Protein AF-A0A8J3P4B4-F1 (afdb_monomer_lite)

Sequence (101 aa):
MHRPRVAIPIKEVRRRAAPTRILGSMGRVGAAGDNAAMESFFGLLRNNVLDRQPWVTPDQLRTAIVTWIERTYRRRRRRPLRRLTPIEFETIMTQQASQTA

pLDDT: mean 74.75, std 17.83, range [37.09, 97.31]

Structure (mmCIF, N/CA/C/O backbone):
data_AF-A0A8J3P4B4-F1
#
_entry.id   AF-A0A8J3P4B4-F1
#
loop_
_atom_site.group_PDB
_atom_site.id
_atom_site.type_symbol
_atom_site.label_atom_id
_atom_site.label_alt_id
_atom_site.label_comp_id
_atom_site.label_asym_id
_atom_site.label_entity_id
_atom_site.label_seq_id
_atom_site.pdbx_PDB_ins_code
_atom_site.Cartn_x
_atom_site.Cartn_y
_atom_site.Cartn_z
_atom_site.occupancy
_atom_site.B_iso_or_equiv
_atom_site.auth_seq_id
_atom_site.auth_comp_id
_atom_site.auth_asym_id
_atom_site.auth_atom_id
_atom_site.pdbx_PDB_model_num
ATOM 1 N N . MET A 1 1 ? 13.832 17.486 -16.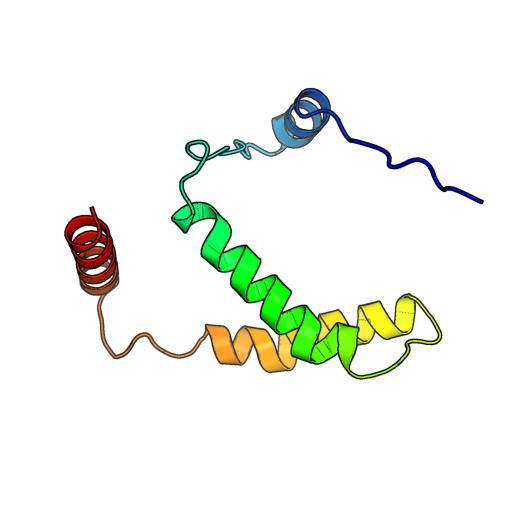701 1.00 45.31 1 MET A N 1
ATOM 2 C CA . MET A 1 1 ? 12.420 17.349 -17.129 1.00 45.31 1 MET A CA 1
ATOM 3 C C . MET A 1 1 ? 11.524 17.246 -15.897 1.00 45.31 1 MET A C 1
ATOM 5 O O . MET A 1 1 ? 11.521 16.213 -15.242 1.00 45.31 1 MET A O 1
ATOM 9 N N . HIS A 1 2 ? 10.821 18.320 -15.533 1.00 46.00 2 HIS A N 1
ATOM 10 C CA . HIS A 1 2 ? 9.896 18.351 -14.394 1.00 46.00 2 HIS A CA 1
ATOM 11 C C . HIS A 1 2 ? 8.501 17.937 -14.890 1.00 46.00 2 HIS A C 1
ATOM 13 O O . HIS A 1 2 ? 7.899 18.658 -15.683 1.00 46.00 2 HIS A O 1
ATOM 19 N N . ARG A 1 3 ? 7.999 16.755 -14.502 1.00 45.81 3 ARG A N 1
ATOM 20 C CA . ARG A 1 3 ? 6.609 16.372 -14.811 1.00 45.81 3 ARG A CA 1
ATOM 21 C C . ARG A 1 3 ? 5.664 17.218 -13.946 1.00 45.81 3 ARG A C 1
ATOM 23 O O . ARG A 1 3 ? 5.864 17.243 -12.732 1.00 45.81 3 ARG A O 1
ATOM 30 N N . PRO A 1 4 ? 4.639 17.876 -14.513 1.00 48.88 4 PRO A N 1
ATOM 31 C CA . PRO A 1 4 ? 3.699 18.651 -13.717 1.00 48.88 4 PRO A CA 1
ATOM 32 C C . PRO A 1 4 ? 2.938 17.720 -12.769 1.00 48.88 4 PRO A C 1
ATOM 34 O O . PRO A 1 4 ? 2.363 16.711 -13.185 1.00 48.88 4 PRO A O 1
ATOM 37 N N . ARG A 1 5 ? 2.935 18.053 -11.474 1.00 58.03 5 ARG A N 1
ATOM 38 C CA . ARG A 1 5 ? 2.022 17.439 -10.506 1.00 58.03 5 ARG A CA 1
ATOM 39 C C . ARG A 1 5 ? 0.600 17.813 -10.918 1.00 58.03 5 ARG A C 1
ATOM 41 O O . ARG A 1 5 ? 0.187 18.955 -10.748 1.00 5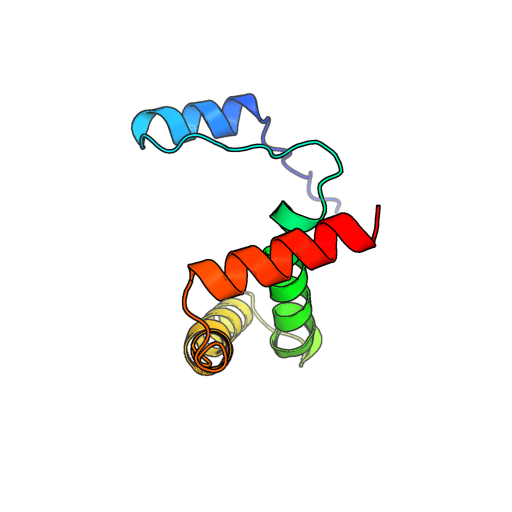8.03 5 ARG A O 1
ATOM 48 N N . VAL A 1 6 ? -0.152 16.855 -11.452 1.00 63.06 6 VAL A N 1
ATOM 49 C CA . VAL A 1 6 ? -1.590 17.026 -11.676 1.00 63.06 6 VAL A CA 1
ATOM 50 C C . VAL A 1 6 ? -2.269 16.992 -10.308 1.00 63.06 6 VAL A C 1
ATOM 52 O O . VAL A 1 6 ? -2.584 15.928 -9.779 1.00 63.06 6 VAL A O 1
ATOM 55 N N . ALA A 1 7 ? -2.440 18.160 -9.692 1.00 67.62 7 ALA A N 1
ATOM 56 C CA . ALA A 1 7 ? -3.276 18.295 -8.511 1.00 67.62 7 ALA A CA 1
ATOM 57 C C . ALA A 1 7 ? -4.739 18.149 -8.949 1.00 67.62 7 ALA A C 1
ATOM 59 O O . ALA A 1 7 ? -5.264 18.994 -9.671 1.00 67.62 7 ALA A O 1
ATOM 60 N N . ILE A 1 8 ? -5.393 17.060 -8.544 1.00 71.69 8 ILE A N 1
ATOM 61 C CA . ILE A 1 8 ? -6.822 16.863 -8.799 1.00 71.69 8 ILE A CA 1
ATOM 62 C C . ILE A 1 8 ? -7.595 17.715 -7.781 1.00 71.69 8 ILE A C 1
ATOM 64 O O . ILE A 1 8 ? -7.468 17.473 -6.579 1.00 71.69 8 ILE A O 1
ATOM 68 N N . PRO A 1 9 ? -8.401 18.703 -8.209 1.00 81.75 9 PRO A N 1
ATOM 69 C CA . PRO A 1 9 ? -9.150 19.544 -7.281 1.00 81.75 9 PRO A CA 1
ATOM 70 C C . PRO A 1 9 ? -10.159 18.728 -6.461 1.00 81.75 9 PRO A C 1
ATOM 72 O O . PRO A 1 9 ? -10.816 17.840 -6.997 1.00 81.75 9 PRO A O 1
ATOM 75 N N . ILE A 1 10 ? -10.396 19.076 -5.192 1.00 74.38 10 ILE A N 1
ATOM 76 C CA . ILE A 1 10 ? -11.369 18.357 -4.339 1.00 74.38 10 ILE A CA 1
ATOM 77 C C . ILE A 1 10 ? -12.782 18.298 -4.959 1.00 74.38 10 ILE A C 1
ATOM 79 O O . ILE A 1 10 ? -13.485 17.293 -4.848 1.00 74.38 10 ILE A O 1
ATOM 83 N N . LYS A 1 11 ? -13.177 19.350 -5.691 1.00 76.56 11 LYS A N 1
ATOM 84 C CA . LYS A 1 11 ? -14.438 19.413 -6.451 1.00 76.56 11 LYS A CA 1
ATOM 85 C C . LYS A 1 11 ? -14.537 18.330 -7.532 1.00 76.56 11 LYS A C 1
ATOM 87 O O . LYS A 1 11 ? -15.610 17.785 -7.765 1.00 76.56 11 LYS A O 1
ATOM 92 N N . GLU A 1 12 ? -13.414 17.996 -8.160 1.00 80.94 12 GLU A N 1
ATOM 93 C CA . GLU A 1 12 ? -13.308 16.967 -9.195 1.00 80.94 12 GLU A CA 1
ATOM 94 C C . GLU A 1 12 ? -13.464 15.571 -8.583 1.00 80.94 12 GLU A C 1
ATOM 96 O O . GLU A 1 12 ? -14.213 14.748 -9.106 1.00 80.94 12 GLU A O 1
ATOM 101 N N . VAL A 1 13 ? -12.823 15.329 -7.434 1.00 78.62 13 VAL A N 1
ATOM 102 C CA . VAL A 1 13 ? -12.946 14.068 -6.684 1.00 78.62 13 VAL A CA 1
ATOM 103 C C . VAL A 1 13 ? -14.394 13.832 -6.252 1.00 78.62 13 VAL A C 1
ATOM 105 O O . VAL A 1 13 ? -14.941 12.757 -6.490 1.00 78.62 13 VAL A O 1
ATOM 108 N N . ARG A 1 14 ? -15.053 14.855 -5.689 1.00 77.62 14 ARG A N 1
ATOM 109 C CA . ARG A 1 14 ? -16.466 14.779 -5.282 1.00 77.62 14 ARG A CA 1
ATOM 110 C C . ARG A 1 14 ? -17.395 14.504 -6.461 1.00 77.62 14 ARG A C 1
ATOM 112 O O . ARG A 1 14 ? -18.271 13.653 -6.351 1.00 77.62 14 ARG A O 1
ATOM 119 N N . ARG A 1 15 ? -17.176 15.168 -7.603 1.00 80.50 15 ARG A N 1
ATOM 120 C CA . ARG A 1 15 ? -17.979 14.942 -8.814 1.00 80.50 15 ARG A CA 1
ATOM 121 C C . ARG A 1 15 ? -17.883 13.494 -9.295 1.00 80.50 15 ARG A C 1
ATOM 123 O O . ARG A 1 15 ? -18.894 12.910 -9.661 1.00 80.50 15 ARG A O 1
ATOM 130 N N . ARG A 1 16 ? -16.684 12.906 -9.262 1.00 82.25 16 ARG A N 1
ATOM 131 C CA . ARG A 1 16 ? -16.466 11.506 -9.661 1.00 82.25 16 ARG A CA 1
ATOM 132 C C . ARG A 1 16 ? -17.048 10.498 -8.669 1.00 82.25 16 ARG A C 1
ATOM 134 O O . ARG A 1 16 ? -17.437 9.416 -9.086 1.00 82.25 16 ARG A O 1
ATOM 141 N N . ALA A 1 17 ? -17.125 10.845 -7.385 1.00 79.50 17 ALA A N 1
ATOM 142 C CA . ALA A 1 17 ? -17.704 9.986 -6.352 1.00 79.50 17 ALA A CA 1
ATOM 143 C C . ALA A 1 17 ? -19.244 10.048 -6.289 1.00 79.50 17 ALA A C 1
ATOM 145 O O . ALA A 1 17 ? -19.866 9.081 -5.854 1.00 79.50 17 ALA A O 1
ATOM 146 N N . ALA A 1 18 ? -19.871 11.132 -6.760 1.00 76.75 18 ALA A N 1
ATOM 147 C CA . ALA A 1 18 ? -21.324 11.336 -6.700 1.00 76.75 18 ALA A CA 1
ATOM 148 C C . ALA A 1 18 ? -22.185 10.155 -7.219 1.00 76.75 18 ALA A C 1
ATOM 150 O O . ALA A 1 18 ? -23.164 9.817 -6.553 1.00 76.75 18 ALA A O 1
ATOM 151 N N . PRO A 1 19 ? -21.830 9.451 -8.316 1.00 85.62 19 PRO A N 1
ATOM 152 C CA . PRO A 1 19 ? -22.611 8.307 -8.798 1.00 85.62 19 PRO A CA 1
ATOM 153 C C . PRO A 1 19 ? -22.498 7.058 -7.910 1.00 85.62 19 PRO A C 1
ATOM 155 O O . PRO A 1 19 ? -23.319 6.154 -8.005 1.00 85.62 19 PRO A O 1
ATOM 158 N N . THR A 1 20 ? -21.473 6.980 -7.055 1.00 79.69 20 THR A N 1
ATOM 159 C CA . THR A 1 20 ? -21.110 5.757 -6.315 1.00 79.69 20 THR A CA 1
ATOM 160 C C . THR A 1 20 ? -21.760 5.646 -4.935 1.00 79.69 20 THR A C 1
ATOM 162 O O . THR A 1 20 ? -21.504 4.680 -4.224 1.00 79.69 20 THR A O 1
ATOM 165 N N . ARG A 1 21 ? -22.583 6.628 -4.524 1.00 78.38 21 ARG A N 1
ATOM 166 C CA . ARG A 1 21 ? -23.096 6.778 -3.141 1.00 78.38 21 ARG A CA 1
ATOM 167 C C . ARG A 1 21 ? -21.999 6.813 -2.057 1.00 78.38 21 ARG A C 1
ATOM 169 O O . ARG A 1 21 ? -22.304 6.719 -0.872 1.00 78.38 21 ARG A O 1
ATOM 176 N N . ILE A 1 22 ? -20.733 6.997 -2.435 1.00 78.06 22 ILE A N 1
ATOM 177 C CA . ILE A 1 22 ? -19.619 7.169 -1.502 1.00 78.06 22 ILE A CA 1
ATOM 178 C C . ILE A 1 22 ? -19.543 8.647 -1.112 1.00 78.06 22 ILE A C 1
ATOM 180 O O . ILE A 1 22 ? -19.267 9.511 -1.946 1.00 78.06 22 ILE A O 1
ATOM 184 N N . LEU A 1 23 ? -19.769 8.940 0.169 1.00 74.06 23 LEU A N 1
ATOM 185 C CA . LEU A 1 23 ? -19.542 10.263 0.744 1.00 74.06 23 LEU A CA 1
ATOM 186 C C . LEU A 1 23 ? -18.082 10.373 1.192 1.00 74.06 23 LEU A C 1
ATOM 188 O O . LEU A 1 23 ? -17.588 9.545 1.953 1.00 74.06 23 LEU A O 1
ATOM 192 N N . GLY A 1 24 ? -17.381 11.402 0.718 1.00 65.94 24 GLY A N 1
ATOM 193 C CA . GLY A 1 24 ? -16.031 11.694 1.190 1.00 65.94 24 GLY A CA 1
ATOM 194 C C . GLY A 1 24 ? -16.074 12.271 2.602 1.00 65.94 24 GLY A C 1
ATOM 195 O O . GLY A 1 24 ? -16.528 13.401 2.776 1.00 65.94 24 GLY A O 1
ATOM 196 N N . SER A 1 25 ? -15.579 11.522 3.589 1.00 72.44 25 SER A N 1
ATOM 197 C CA . SER A 1 25 ? -15.293 12.058 4.920 1.00 72.44 25 SER A CA 1
ATOM 198 C C . SER A 1 25 ? -13.920 12.721 4.893 1.00 72.44 25 SER A C 1
ATOM 200 O O . SER A 1 25 ? -12.903 12.053 4.721 1.00 72.44 25 SER A O 1
ATOM 202 N N . MET A 1 26 ? -13.897 14.044 5.006 1.00 68.25 26 MET A N 1
ATOM 203 C CA . MET A 1 26 ? -12.687 14.780 5.354 1.00 68.25 26 MET A CA 1
ATOM 204 C C . MET A 1 26 ? -12.783 14.939 6.867 1.00 68.25 26 MET A C 1
ATOM 206 O O . MET A 1 26 ? -13.626 15.713 7.322 1.00 68.25 26 MET A O 1
ATOM 210 N N . GLY A 1 27 ? -12.039 14.148 7.643 1.00 63.16 27 GLY A N 1
ATOM 211 C CA . GLY A 1 27 ? -12.059 14.270 9.099 1.00 63.16 27 GLY A CA 1
ATOM 212 C C . GLY A 1 27 ? -11.672 15.678 9.564 1.00 63.16 27 GLY A C 1
ATOM 213 O O . GLY A 1 27 ? -11.345 16.566 8.768 1.00 63.16 27 GLY A O 1
ATOM 214 N N . ARG A 1 28 ? -11.742 15.928 10.875 1.00 62.12 28 ARG A N 1
ATOM 215 C CA . ARG A 1 28 ? -11.344 17.231 11.425 1.00 62.12 28 ARG A CA 1
ATOM 216 C C . ARG A 1 28 ? -9.877 17.495 11.063 1.00 62.12 28 ARG A C 1
ATOM 218 O O . ARG A 1 28 ? -9.022 16.641 11.277 1.00 62.12 28 ARG A O 1
ATOM 225 N N . VAL A 1 29 ? -9.582 18.694 10.558 1.00 58.56 29 VAL A N 1
ATOM 226 C CA . VAL A 1 29 ? -8.203 19.130 10.288 1.00 58.56 29 VAL A CA 1
ATOM 227 C C . VAL A 1 29 ? -7.364 18.945 11.559 1.00 58.56 29 VAL A C 1
ATOM 229 O O . VAL A 1 29 ? -7.700 19.505 12.599 1.00 58.56 29 VAL A O 1
ATOM 232 N N . GLY A 1 30 ? -6.307 18.130 11.482 1.00 54.16 30 GLY A N 1
ATOM 233 C CA . GLY A 1 30 ? -5.409 17.839 12.608 1.00 54.16 30 GLY A CA 1
ATOM 234 C C . GLY A 1 30 ? -5.796 16.644 13.493 1.00 54.16 30 GLY A C 1
ATOM 235 O O . GLY A 1 30 ? -5.105 16.384 14.474 1.00 54.16 30 GLY A O 1
ATOM 236 N N . ALA A 1 31 ? -6.852 15.888 13.177 1.00 58.88 31 ALA A N 1
ATOM 237 C CA . ALA A 1 31 ? -7.207 14.678 13.920 1.00 58.88 31 ALA A CA 1
ATOM 238 C C . ALA A 1 31 ? -6.361 13.473 13.468 1.00 58.88 31 ALA A C 1
ATOM 240 O O . ALA A 1 31 ? -6.826 12.649 12.696 1.00 58.88 31 ALA A O 1
ATOM 241 N N . ALA A 1 32 ? -5.135 13.332 13.982 1.00 55.56 32 ALA A N 1
ATOM 242 C CA . ALA A 1 32 ? -4.181 12.281 13.584 1.00 55.56 32 ALA A CA 1
ATOM 243 C C . ALA A 1 32 ? -4.734 10.835 13.613 1.00 55.56 32 ALA A C 1
ATOM 245 O O . ALA A 1 32 ? -4.217 9.959 12.922 1.00 55.56 32 ALA A O 1
ATOM 246 N N . GLY A 1 33 ? -5.792 10.572 14.388 1.00 58.75 33 GLY A N 1
ATOM 247 C CA . GLY A 1 33 ? -6.421 9.255 14.483 1.00 58.75 33 GLY A CA 1
ATOM 248 C C . GLY A 1 33 ? -7.075 8.757 13.188 1.00 58.75 33 GLY A C 1
ATOM 249 O O . GLY A 1 33 ? -7.108 7.546 12.973 1.00 58.75 33 GLY A O 1
ATOM 250 N N . ASP A 1 34 ? -7.556 9.644 12.308 1.00 65.75 34 ASP A N 1
ATOM 251 C CA . ASP A 1 34 ? -8.214 9.226 11.061 1.00 65.75 34 ASP A CA 1
ATOM 252 C C . ASP A 1 34 ? -7.211 8.728 10.003 1.00 65.75 34 ASP A C 1
ATOM 254 O O . ASP A 1 34 ? -7.479 7.761 9.284 1.00 65.75 34 ASP A O 1
ATOM 258 N N . ASN A 1 35 ? -6.021 9.329 9.965 1.00 74.12 35 ASN A N 1
ATOM 259 C CA . ASN A 1 35 ? -4.975 9.017 9.000 1.00 74.12 35 ASN A CA 1
ATOM 260 C C . ASN A 1 35 ? -3.913 8.045 9.538 1.00 74.12 35 ASN A C 1
ATOM 262 O O . ASN A 1 35 ? -3.226 7.404 8.741 1.00 74.12 35 ASN A O 1
ATOM 266 N N . ALA A 1 36 ? -3.800 7.862 10.860 1.00 79.69 36 ALA A N 1
ATOM 267 C CA . ALA A 1 36 ? -2.779 7.013 11.489 1.00 79.69 36 ALA A CA 1
ATOM 268 C C . ALA A 1 36 ? -2.716 5.589 10.903 1.00 79.69 36 ALA A C 1
ATOM 270 O O . ALA A 1 36 ? -1.635 5.033 10.690 1.00 79.69 36 ALA A O 1
ATOM 271 N N . ALA A 1 37 ? -3.868 4.987 10.589 1.00 78.94 37 ALA A N 1
ATOM 272 C CA . ALA A 1 37 ? -3.919 3.658 9.977 1.00 78.94 37 ALA A CA 1
ATOM 273 C C . ALA A 1 37 ? -3.272 3.631 8.580 1.00 78.94 37 ALA A C 1
ATOM 275 O O . ALA A 1 37 ? -2.566 2.677 8.233 1.00 78.94 37 ALA A O 1
ATOM 276 N N . MET A 1 38 ? -3.492 4.681 7.787 1.00 85.00 38 MET A N 1
ATOM 277 C CA . MET A 1 38 ? -2.911 4.819 6.453 1.00 85.00 38 MET A CA 1
ATOM 278 C C . MET A 1 38 ? -1.428 5.180 6.518 1.00 85.00 38 MET A C 1
ATOM 280 O O . MET A 1 38 ? -0.635 4.608 5.771 1.00 85.00 38 MET A O 1
ATOM 284 N N . GLU A 1 39 ? -1.020 6.047 7.442 1.00 84.62 39 GLU A N 1
ATOM 285 C CA . GLU A 1 39 ? 0.394 6.366 7.678 1.00 84.62 39 GLU A CA 1
ATOM 286 C C . GLU A 1 39 ? 1.189 5.120 8.080 1.00 84.62 39 GLU A C 1
ATOM 288 O O . GLU A 1 39 ? 2.232 4.825 7.492 1.00 84.62 39 GLU A O 1
ATOM 293 N N . SER A 1 40 ? 0.649 4.314 9.001 1.00 85.88 40 SER A N 1
ATOM 294 C CA . SER A 1 40 ? 1.240 3.031 9.389 1.00 85.88 40 SER A CA 1
ATOM 295 C C . SER A 1 40 ? 1.345 2.066 8.203 1.00 85.88 40 SER A C 1
ATOM 297 O O . SER A 1 40 ? 2.381 1.423 8.003 1.00 85.88 40 SER A O 1
ATOM 299 N N . PHE A 1 41 ? 0.304 1.988 7.365 1.00 89.50 41 PHE A N 1
ATOM 300 C CA . PHE A 1 41 ? 0.339 1.189 6.141 1.00 89.50 41 PHE A CA 1
ATOM 301 C C . PHE A 1 41 ? 1.471 1.625 5.202 1.00 89.50 41 PHE A C 1
ATOM 303 O O . PHE A 1 41 ? 2.239 0.772 4.751 1.00 89.50 41 PHE A O 1
ATOM 310 N N . PHE A 1 42 ? 1.612 2.925 4.931 1.00 89.69 42 PHE A N 1
ATOM 311 C CA . PHE A 1 42 ? 2.655 3.430 4.037 1.00 89.69 42 PHE A CA 1
ATOM 312 C C . PHE A 1 42 ? 4.062 3.249 4.611 1.00 89.69 42 PHE A C 1
ATOM 314 O O . PHE A 1 42 ? 4.972 2.899 3.858 1.00 89.69 42 PHE A O 1
ATOM 321 N N . GLY A 1 43 ? 4.242 3.393 5.927 1.00 91.38 43 GLY A N 1
ATOM 322 C CA . GLY A 1 43 ? 5.506 3.069 6.593 1.00 91.38 43 GLY A CA 1
ATOM 323 C C . GLY A 1 43 ? 5.888 1.596 6.423 1.00 91.38 43 GLY A C 1
ATOM 324 O O . GLY A 1 43 ? 7.019 1.268 6.063 1.00 91.38 43 GLY A O 1
ATOM 325 N N . LEU A 1 44 ? 4.923 0.685 6.588 1.00 93.38 44 LEU A N 1
ATOM 326 C CA . LEU A 1 44 ? 5.144 -0.741 6.349 1.00 93.38 44 LEU A CA 1
ATOM 327 C C . LEU A 1 44 ? 5.446 -1.042 4.878 1.00 93.38 44 LEU A C 1
ATOM 329 O O . LEU A 1 44 ? 6.370 -1.805 4.602 1.00 93.38 44 LEU A O 1
ATOM 333 N N . LEU A 1 45 ? 4.701 -0.452 3.944 1.00 94.88 45 LEU A N 1
ATOM 334 C CA . LEU A 1 45 ? 4.908 -0.655 2.511 1.00 94.88 45 LEU A CA 1
ATOM 335 C C . LEU A 1 45 ? 6.305 -0.200 2.077 1.00 94.88 45 LEU A C 1
ATOM 337 O O . LEU A 1 45 ? 6.987 -0.912 1.339 1.00 94.88 45 LEU A O 1
ATOM 341 N N . ARG A 1 46 ? 6.747 0.960 2.571 1.00 93.25 46 ARG A N 1
ATOM 342 C CA . ARG A 1 46 ? 8.078 1.503 2.302 1.00 93.25 46 ARG A CA 1
ATOM 343 C C . ARG A 1 46 ? 9.173 0.538 2.752 1.00 93.25 46 ARG A C 1
ATOM 345 O O . ARG A 1 46 ? 9.937 0.055 1.922 1.00 93.25 46 ARG A O 1
ATOM 352 N N . ASN A 1 47 ? 9.151 0.160 4.028 1.00 95.06 47 ASN A N 1
ATOM 353 C CA . ASN A 1 47 ? 10.194 -0.674 4.631 1.00 95.06 47 ASN A CA 1
ATOM 354 C C . ASN A 1 47 ? 10.219 -2.114 4.091 1.00 95.06 47 ASN A C 1
ATOM 356 O O . ASN A 1 47 ? 11.240 -2.794 4.163 1.00 95.06 47 ASN A O 1
ATOM 360 N N . ASN A 1 48 ? 9.086 -2.622 3.598 1.00 94.00 48 ASN A N 1
ATOM 361 C CA . ASN A 1 48 ? 8.973 -4.020 3.179 1.00 94.00 48 ASN A CA 1
ATOM 362 C C . ASN A 1 48 ? 8.968 -4.227 1.665 1.00 94.00 48 ASN A C 1
ATOM 364 O O . ASN A 1 48 ? 9.140 -5.368 1.241 1.00 94.00 48 ASN A O 1
ATOM 368 N N . VAL A 1 49 ? 8.752 -3.182 0.864 1.00 96.81 49 VAL A N 1
ATOM 369 C CA . VAL A 1 49 ? 8.674 -3.302 -0.599 1.00 96.81 49 VAL A CA 1
ATOM 370 C C . VAL A 1 49 ? 9.482 -2.214 -1.289 1.00 96.81 49 VAL A C 1
ATOM 372 O O . VAL A 1 49 ? 10.379 -2.541 -2.059 1.00 96.81 49 VAL A O 1
ATOM 375 N N . LEU A 1 50 ? 9.183 -0.937 -1.029 1.00 94.00 50 LEU A N 1
ATOM 376 C CA . LEU A 1 50 ? 9.753 0.157 -1.827 1.00 94.00 50 LEU A CA 1
ATOM 377 C C . LEU A 1 50 ? 11.270 0.260 -1.657 1.00 94.00 50 LEU A C 1
ATOM 379 O O . LEU A 1 50 ? 11.983 0.329 -2.652 1.00 94.00 50 LEU A O 1
ATOM 383 N N . ASP A 1 51 ? 11.747 0.179 -0.417 1.00 94.44 51 ASP A N 1
ATOM 384 C CA . ASP A 1 51 ? 13.156 0.405 -0.080 1.00 94.44 51 ASP A CA 1
ATOM 385 C C . ASP A 1 51 ? 13.956 -0.916 -0.007 1.00 94.44 51 ASP A C 1
ATOM 387 O O . ASP A 1 51 ? 15.120 -0.927 0.381 1.00 94.44 51 ASP A O 1
ATOM 391 N N . ARG A 1 52 ? 13.347 -2.057 -0.374 1.00 93.50 52 ARG A N 1
ATOM 392 C CA . ARG A 1 52 ? 13.995 -3.384 -0.316 1.00 93.50 52 ARG A CA 1
ATOM 393 C C . ARG A 1 52 ? 15.077 -3.575 -1.372 1.00 93.50 52 ARG A C 1
ATOM 395 O O . ARG A 1 52 ? 16.041 -4.286 -1.113 1.00 93.50 52 ARG A O 1
ATOM 402 N N . GLN A 1 53 ? 14.861 -3.040 -2.567 1.00 93.12 53 GLN A N 1
ATOM 403 C CA . GLN A 1 53 ? 15.760 -3.171 -3.709 1.00 93.12 53 GLN A CA 1
ATOM 404 C C . GLN A 1 53 ? 15.394 -2.143 -4.787 1.00 93.12 53 GLN A C 1
ATOM 406 O O . GLN A 1 53 ? 14.244 -1.694 -4.826 1.00 93.12 53 GLN A O 1
ATOM 411 N N . PRO A 1 54 ? 16.323 -1.797 -5.694 1.00 93.44 54 PRO A N 1
ATOM 412 C CA . PRO A 1 54 ? 15.971 -1.072 -6.906 1.00 93.44 54 PRO A CA 1
ATOM 413 C C . PRO A 1 54 ? 15.058 -1.927 -7.797 1.00 93.44 54 PRO A C 1
ATOM 415 O O . PRO A 1 54 ? 15.280 -3.122 -7.985 1.00 93.44 54 PRO A O 1
ATOM 418 N N . TRP A 1 55 ? 14.032 -1.299 -8.366 1.00 95.00 55 TRP A N 1
ATOM 419 C CA . TRP A 1 55 ? 13.090 -1.943 -9.281 1.00 95.00 55 TRP A CA 1
ATOM 420 C C . TRP A 1 55 ? 13.410 -1.530 -10.710 1.00 95.00 55 TRP A C 1
ATOM 422 O O . TRP A 1 55 ? 13.476 -0.339 -11.009 1.00 95.00 55 TRP A O 1
ATOM 432 N N . VAL A 1 56 ? 13.587 -2.510 -11.596 1.00 95.69 56 VAL A N 1
ATOM 433 C CA . VAL A 1 56 ? 13.947 -2.248 -12.997 1.00 95.69 56 VAL A CA 1
ATOM 434 C C . VAL A 1 56 ? 12.747 -1.698 -13.764 1.00 95.69 56 VAL A C 1
ATOM 436 O O . VAL A 1 56 ? 12.899 -0.833 -14.623 1.00 95.69 56 VAL A O 1
ATOM 439 N N . THR A 1 57 ? 11.538 -2.168 -13.436 1.00 96.75 57 THR A N 1
ATOM 440 C CA . THR A 1 57 ? 10.303 -1.738 -14.100 1.00 96.75 57 THR A CA 1
ATOM 441 C C . THR A 1 57 ? 9.164 -1.455 -13.112 1.00 96.75 57 THR A C 1
ATOM 443 O O . THR A 1 57 ? 9.087 -2.072 -12.042 1.00 96.75 57 THR A O 1
ATOM 446 N N . PRO A 1 58 ? 8.220 -0.561 -13.470 1.00 95.00 58 PRO A N 1
ATOM 447 C CA . PRO A 1 58 ? 7.016 -0.325 -12.674 1.00 95.00 58 PRO A CA 1
ATOM 448 C C . PRO A 1 58 ? 6.160 -1.581 -12.470 1.00 95.00 58 PRO A C 1
ATOM 450 O O . PRO A 1 58 ? 5.546 -1.731 -11.415 1.00 95.00 58 PRO A O 1
ATOM 453 N N . ASP A 1 59 ? 6.135 -2.499 -13.439 1.00 97.25 59 ASP A N 1
ATOM 454 C CA . ASP A 1 59 ? 5.346 -3.733 -13.349 1.00 97.25 59 ASP A CA 1
ATOM 455 C C . ASP A 1 59 ? 5.918 -4.720 -12.330 1.00 97.25 59 ASP A C 1
ATOM 457 O O . ASP A 1 59 ? 5.161 -5.358 -11.5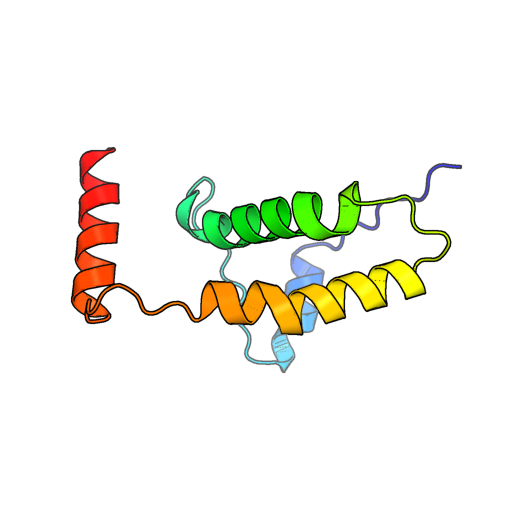91 1.00 97.25 59 ASP A O 1
ATOM 461 N N . GLN A 1 60 ? 7.248 -4.800 -12.218 1.00 96.19 60 GLN A N 1
ATOM 462 C CA . GLN A 1 60 ? 7.894 -5.567 -11.152 1.00 96.19 60 GLN A CA 1
ATOM 463 C C . GLN A 1 60 ? 7.531 -5.000 -9.779 1.00 96.19 60 GLN A C 1
ATOM 465 O O . GLN A 1 60 ? 7.108 -5.748 -8.895 1.00 96.19 60 GLN A O 1
ATOM 470 N N . LEU A 1 61 ? 7.614 -3.674 -9.620 1.00 96.94 61 LEU A N 1
ATOM 471 C CA . LEU A 1 61 ? 7.218 -3.008 -8.382 1.00 96.94 61 LEU A CA 1
ATOM 472 C C . LEU A 1 61 ? 5.737 -3.261 -8.062 1.00 96.94 61 LEU A C 1
ATOM 474 O O . LEU A 1 61 ? 5.402 -3.643 -6.943 1.00 96.94 61 LEU A O 1
ATOM 478 N N . ARG A 1 62 ? 4.839 -3.108 -9.041 1.00 97.06 62 ARG A N 1
ATOM 479 C CA . ARG A 1 62 ? 3.403 -3.369 -8.870 1.00 97.06 62 ARG A CA 1
ATOM 480 C C . ARG A 1 62 ? 3.150 -4.804 -8.412 1.00 97.06 62 ARG A C 1
ATOM 482 O O . ARG A 1 62 ? 2.391 -5.016 -7.466 1.00 97.06 62 ARG A O 1
ATOM 489 N N . THR A 1 63 ? 3.808 -5.772 -9.045 1.00 97.25 63 THR A N 1
ATOM 490 C CA . THR A 1 63 ? 3.701 -7.194 -8.694 1.00 97.25 63 THR A CA 1
ATOM 491 C C . THR A 1 63 ? 4.182 -7.447 -7.267 1.00 97.25 63 THR A C 1
ATOM 493 O O . THR A 1 63 ? 3.509 -8.141 -6.502 1.00 97.25 63 THR A O 1
ATOM 496 N N . ALA A 1 64 ? 5.298 -6.836 -6.866 1.00 96.94 64 ALA A N 1
ATOM 497 C CA . ALA A 1 64 ? 5.825 -6.948 -5.511 1.00 96.94 64 ALA A CA 1
ATOM 498 C C . ALA A 1 64 ? 4.889 -6.332 -4.461 1.00 96.94 64 ALA A C 1
ATOM 500 O O . ALA A 1 64 ? 4.647 -6.948 -3.422 1.00 96.94 64 ALA A O 1
ATOM 501 N N . ILE A 1 65 ? 4.307 -5.162 -4.750 1.00 96.94 65 ILE A N 1
ATOM 502 C CA . ILE A 1 65 ? 3.322 -4.508 -3.880 1.00 96.94 65 ILE A CA 1
ATOM 503 C C . ILE A 1 65 ? 2.105 -5.417 -3.679 1.00 96.94 65 ILE A C 1
ATOM 505 O O . ILE A 1 65 ? 1.741 -5.695 -2.536 1.00 96.94 65 ILE A O 1
ATOM 509 N N . VAL A 1 66 ? 1.495 -5.914 -4.762 1.00 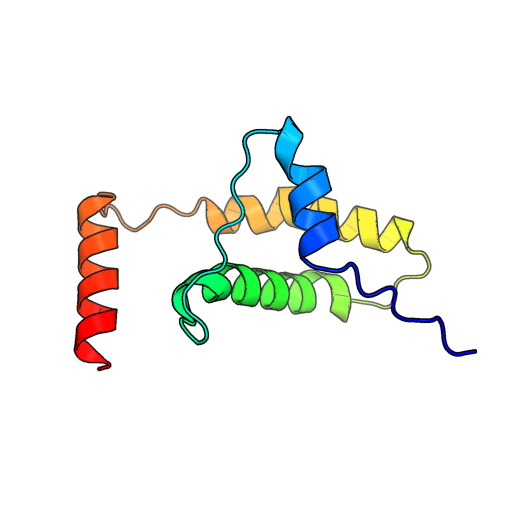97.31 66 VAL A N 1
ATOM 510 C CA . VAL A 1 66 ? 0.315 -6.798 -4.684 1.00 97.31 66 VAL A CA 1
ATOM 511 C C . VAL A 1 66 ? 0.647 -8.068 -3.903 1.00 97.31 66 VAL A C 1
ATOM 513 O O . VAL A 1 66 ? -0.056 -8.414 -2.952 1.00 97.31 66 VAL A O 1
ATOM 516 N N . THR A 1 67 ? 1.773 -8.706 -4.227 1.00 97.06 67 THR A N 1
ATOM 517 C CA . THR A 1 67 ? 2.227 -9.931 -3.559 1.00 97.06 67 THR A CA 1
ATOM 518 C C . THR A 1 67 ? 2.416 -9.715 -2.058 1.00 97.06 67 THR A C 1
ATOM 520 O O . THR A 1 67 ? 1.961 -10.526 -1.249 1.00 97.06 67 THR A O 1
ATOM 523 N N . TRP A 1 68 ? 3.057 -8.615 -1.658 1.00 96.56 68 TRP A N 1
ATOM 524 C CA . TRP A 1 68 ? 3.259 -8.289 -0.248 1.00 96.56 68 TRP A CA 1
ATOM 525 C C . TRP A 1 68 ? 1.940 -7.988 0.473 1.00 96.56 68 TRP A C 1
ATOM 527 O O . TRP A 1 68 ? 1.740 -8.454 1.601 1.00 96.56 68 TRP A O 1
ATOM 537 N N . ILE A 1 69 ? 1.018 -7.265 -0.176 1.00 95.06 69 ILE A N 1
ATOM 538 C CA . ILE A 1 69 ? -0.307 -6.974 0.384 1.00 95.06 69 ILE A CA 1
ATOM 539 C C . ILE A 1 69 ? -1.048 -8.279 0.693 1.00 95.06 69 ILE A C 1
ATOM 541 O O . ILE A 1 69 ? -1.554 -8.467 1.803 1.00 95.06 69 ILE A O 1
ATOM 545 N N . GLU A 1 70 ? -1.102 -9.190 -0.275 1.00 94.94 70 GLU A N 1
ATOM 546 C CA . GLU A 1 70 ? -1.869 -10.429 -0.168 1.00 94.94 70 GLU A CA 1
ATOM 547 C C . GLU A 1 70 ? -1.241 -11.434 0.791 1.00 94.94 70 GLU A C 1
ATOM 549 O O . GLU A 1 70 ? -1.931 -11.996 1.647 1.00 94.94 70 GLU A O 1
ATOM 554 N N . ARG A 1 71 ? 0.073 -11.648 0.685 1.00 91.94 71 ARG A N 1
ATOM 555 C CA . ARG A 1 71 ? 0.758 -12.702 1.438 1.00 91.94 71 ARG A CA 1
ATOM 556 C C . ARG A 1 71 ? 1.135 -12.279 2.849 1.00 91.94 71 ARG A C 1
ATOM 558 O O . ARG A 1 71 ? 1.043 -13.103 3.757 1.00 91.94 71 ARG A O 1
ATOM 565 N N . THR A 1 72 ? 1.514 -11.019 3.048 1.00 89.50 72 THR A N 1
ATOM 566 C CA . THR A 1 72 ? 2.132 -10.558 4.300 1.00 89.50 72 THR A CA 1
ATOM 567 C C . THR A 1 72 ? 1.237 -9.578 5.042 1.00 89.50 72 THR A C 1
ATOM 569 O O . THR A 1 72 ? 0.879 -9.821 6.198 1.00 89.50 72 THR A O 1
ATOM 572 N N . TYR A 1 73 ? 0.829 -8.485 4.390 1.00 89.88 73 TYR A N 1
ATOM 573 C CA . TYR A 1 73 ? 0.085 -7.418 5.060 1.00 89.88 73 TYR A CA 1
ATOM 574 C C . TYR A 1 73 ? -1.287 -7.894 5.557 1.00 89.88 73 TYR A C 1
ATOM 576 O O . TYR A 1 73 ? -1.609 -7.708 6.732 1.00 89.88 73 TYR A O 1
ATOM 584 N N . ARG A 1 74 ? -2.075 -8.588 4.719 1.00 87.38 74 ARG A N 1
ATOM 585 C CA . ARG A 1 74 ? -3.391 -9.125 5.123 1.00 87.38 74 ARG A CA 1
ATOM 586 C C . ARG A 1 74 ? -3.293 -10.119 6.282 1.00 87.38 74 ARG A C 1
ATOM 588 O O . ARG A 1 74 ? -4.131 -10.070 7.180 1.00 87.38 74 ARG A O 1
ATOM 595 N N . ARG A 1 75 ? -2.269 -10.981 6.312 1.00 83.19 75 ARG A N 1
ATOM 596 C CA . ARG A 1 75 ? -2.038 -11.910 7.437 1.00 83.19 75 ARG A CA 1
ATOM 597 C C . ARG A 1 75 ? -1.694 -11.163 8.723 1.00 83.19 75 ARG A C 1
ATOM 599 O O . ARG A 1 75 ? -2.241 -11.478 9.774 1.00 83.19 75 ARG A O 1
ATOM 606 N N . ARG A 1 76 ? -0.834 -10.143 8.639 1.00 80.69 76 ARG A N 1
A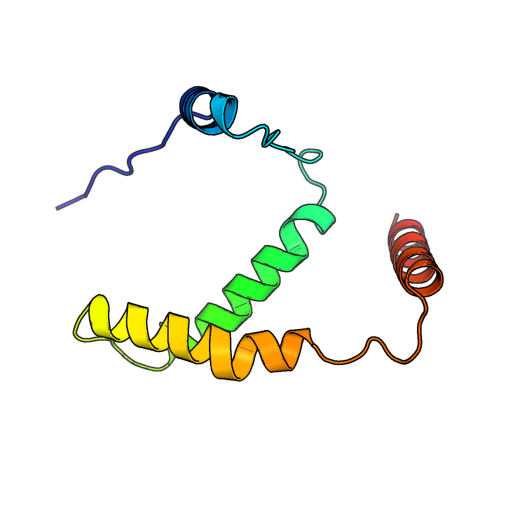TOM 607 C CA . ARG A 1 76 ? -0.467 -9.297 9.784 1.00 80.69 76 ARG A CA 1
ATOM 608 C C . ARG A 1 76 ? -1.669 -8.526 10.337 1.00 80.69 76 ARG A C 1
ATOM 610 O O . ARG A 1 76 ? -1.811 -8.452 11.551 1.00 80.69 76 ARG A O 1
ATOM 617 N N . ARG A 1 77 ? -2.535 -7.995 9.466 1.00 78.88 77 ARG A N 1
ATOM 618 C CA . ARG A 1 77 ? -3.735 -7.233 9.852 1.00 78.88 77 ARG A CA 1
ATOM 619 C C . ARG A 1 77 ? -4.854 -8.105 10.428 1.00 78.88 77 ARG A C 1
ATOM 621 O O . ARG A 1 77 ? -5.626 -7.628 11.244 1.00 78.88 77 ARG A O 1
ATOM 628 N N . ARG A 1 78 ? -4.931 -9.381 10.039 1.00 74.62 78 ARG A N 1
ATOM 629 C CA . ARG A 1 78 ? -5.893 -10.362 10.577 1.00 74.62 78 ARG A CA 1
ATOM 630 C C . ARG A 1 78 ? -5.501 -10.940 11.939 1.00 74.62 78 ARG A C 1
ATOM 632 O O . ARG A 1 78 ? -6.154 -11.872 12.400 1.00 74.62 78 ARG A O 1
ATOM 639 N N . ARG A 1 79 ? -4.436 -10.444 12.581 1.00 66.44 79 ARG A N 1
ATOM 640 C CA . ARG A 1 79 ? -4.093 -10.892 13.934 1.00 66.44 79 ARG A CA 1
ATOM 641 C C . ARG A 1 79 ? -5.267 -10.569 14.865 1.00 66.44 79 ARG A C 1
ATOM 643 O O . ARG A 1 79 ? -5.701 -9.418 14.868 1.00 66.44 79 ARG A O 1
ATOM 650 N N . PRO A 1 80 ? -5.791 -11.554 15.616 1.00 58.00 80 PRO A N 1
ATOM 651 C CA . PRO A 1 80 ? -6.888 -11.297 16.527 1.00 58.00 80 PRO A CA 1
ATOM 652 C C . PRO A 1 80 ? -6.444 -10.236 17.531 1.00 58.00 80 PRO A C 1
ATOM 654 O O . PRO A 1 80 ? -5.428 -10.397 18.214 1.00 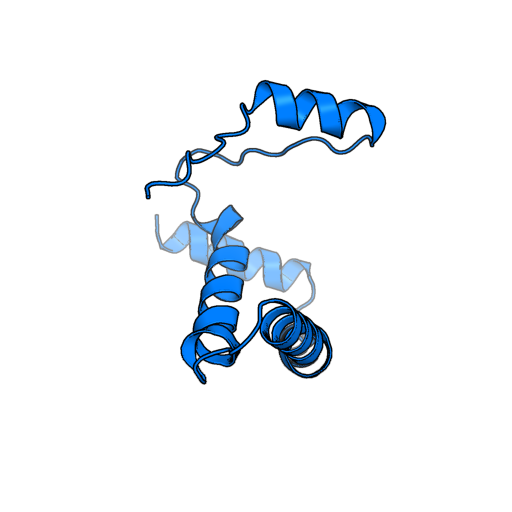58.00 80 PRO A O 1
ATOM 657 N N . LEU A 1 81 ? -7.213 -9.149 17.602 1.00 59.78 81 LEU A N 1
ATOM 658 C CA . LEU A 1 81 ? -7.284 -8.320 18.798 1.00 59.78 81 LEU A CA 1
ATOM 659 C C . LEU A 1 81 ? -7.466 -9.284 19.962 1.00 59.78 81 LEU A C 1
ATOM 661 O O . LEU A 1 81 ? -8.347 -10.137 19.895 1.00 59.78 81 LEU A O 1
ATOM 665 N N . ARG A 1 82 ? -6.558 -9.243 20.938 1.00 53.91 82 ARG A N 1
ATOM 666 C CA . ARG A 1 82 ? -6.452 -10.190 22.057 1.00 53.91 82 ARG A CA 1
ATOM 667 C C . ARG A 1 82 ? -7.788 -10.332 22.805 1.00 53.91 82 ARG A C 1
ATOM 669 O O . ARG A 1 82 ? -7.958 -9.703 23.832 1.00 53.91 82 ARG A O 1
ATOM 676 N N . ARG A 1 83 ? -8.724 -11.136 22.288 1.00 56.41 83 ARG A N 1
ATOM 677 C CA . ARG A 1 83 ? -10.057 -11.411 22.854 1.00 56.41 83 ARG A CA 1
ATOM 678 C C . ARG A 1 83 ? -10.837 -10.177 23.339 1.00 56.41 83 ARG A C 1
ATOM 680 O O . ARG A 1 83 ? -11.687 -10.323 24.203 1.00 56.41 83 ARG A O 1
ATOM 687 N N . LEU A 1 84 ? -10.567 -8.996 22.789 1.00 56.78 84 LEU A N 1
ATOM 688 C CA . LEU A 1 84 ? -11.356 -7.806 23.081 1.00 56.78 84 LEU A CA 1
ATOM 689 C C . LEU A 1 84 ? -12.527 -7.785 22.107 1.00 56.78 84 LEU A C 1
ATOM 691 O O . LEU A 1 84 ? -12.336 -7.871 20.890 1.00 56.78 84 LEU A O 1
ATOM 695 N N . THR A 1 85 ? -13.733 -7.702 22.646 1.00 61.25 85 THR A N 1
ATOM 696 C CA . THR A 1 85 ? -14.927 -7.385 21.871 1.00 61.25 85 THR A CA 1
ATOM 697 C C . THR A 1 85 ? -14.754 -6.006 21.212 1.00 61.25 85 THR A C 1
ATOM 699 O O . THR A 1 85 ? -13.991 -5.174 21.713 1.00 61.25 85 THR A O 1
ATOM 702 N N . PRO A 1 86 ? -15.425 -5.727 20.079 1.00 57.59 86 PRO A N 1
ATOM 703 C CA . PRO A 1 86 ? -15.317 -4.430 19.402 1.00 57.59 86 PRO A CA 1
ATOM 704 C C . PRO A 1 86 ? -15.554 -3.236 20.341 1.00 57.59 86 PRO A C 1
ATOM 706 O O . PRO A 1 86 ? -14.819 -2.256 20.276 1.00 57.59 86 PRO A O 1
ATOM 709 N N . ILE A 1 87 ? -16.490 -3.380 21.285 1.00 60.56 87 ILE A N 1
ATOM 710 C CA . ILE A 1 87 ? -16.796 -2.386 22.324 1.00 60.56 87 ILE A CA 1
ATOM 711 C C . ILE A 1 87 ? -15.614 -2.176 23.274 1.00 60.56 87 ILE A C 1
ATOM 713 O O . ILE A 1 87 ? -15.261 -1.037 23.576 1.00 60.56 87 ILE A O 1
ATOM 717 N N . GLU A 1 88 ? -14.968 -3.245 23.740 1.00 60.22 88 GLU A N 1
ATOM 718 C CA . GLU A 1 88 ? -13.807 -3.131 24.631 1.00 60.22 88 GLU A CA 1
ATOM 719 C C . GLU A 1 88 ? -12.617 -2.478 23.917 1.00 60.22 88 GLU A C 1
ATOM 721 O O . GLU A 1 88 ? -11.910 -1.664 24.509 1.00 60.22 88 GLU A O 1
ATOM 726 N N . PHE A 1 89 ? -12.418 -2.771 22.628 1.00 57.59 89 PHE A N 1
ATOM 727 C CA . PHE A 1 89 ? -11.384 -2.113 21.830 1.00 57.59 89 PHE A CA 1
ATOM 728 C C . PHE A 1 89 ? -11.663 -0.617 21.628 1.00 57.59 89 PHE A C 1
ATOM 730 O O . PHE A 1 89 ? -10.764 0.201 21.834 1.00 57.59 89 PHE A O 1
ATOM 737 N N . GLU A 1 90 ? -12.898 -0.253 21.270 1.00 58.56 90 GLU A N 1
ATOM 738 C CA . GLU A 1 90 ? -13.322 1.145 21.130 1.00 58.56 90 GLU A CA 1
ATOM 739 C C . GLU A 1 90 ? -13.211 1.902 22.460 1.00 58.56 90 GLU A C 1
ATOM 741 O O . GLU A 1 90 ? -12.756 3.046 22.477 1.00 58.56 90 GLU A O 1
ATOM 746 N N . THR A 1 91 ? -13.527 1.256 23.586 1.00 57.91 91 THR A N 1
ATOM 747 C CA . THR A 1 91 ? -13.446 1.858 24.926 1.00 57.91 91 THR A CA 1
ATOM 748 C C . THR A 1 91 ? -11.999 2.134 25.334 1.00 57.91 91 THR A C 1
ATOM 750 O O . THR A 1 91 ? -11.698 3.235 25.791 1.00 57.91 91 THR A O 1
ATOM 753 N N . ILE A 1 92 ? -11.080 1.187 25.115 1.00 58.84 92 ILE A N 1
ATOM 754 C CA . ILE A 1 92 ? -9.652 1.365 25.432 1.00 58.84 92 ILE A CA 1
ATOM 755 C C . ILE A 1 92 ? -9.033 2.467 24.560 1.00 58.84 92 ILE A C 1
ATOM 757 O O . ILE A 1 92 ? -8.319 3.327 25.071 1.00 58.84 92 ILE A O 1
ATOM 761 N N . MET A 1 93 ? -9.333 2.480 23.257 1.00 53.91 93 MET A N 1
ATOM 762 C CA . MET A 1 93 ? -8.855 3.515 22.329 1.00 53.91 93 MET A CA 1
ATOM 763 C C . MET A 1 93 ? -9.415 4.903 22.676 1.00 53.91 93 MET A C 1
ATOM 765 O O . MET A 1 93 ? -8.676 5.887 22.647 1.00 53.91 93 MET A O 1
ATOM 769 N N . THR A 1 94 ? -10.695 4.987 23.054 1.00 50.22 94 THR A N 1
ATOM 770 C CA . THR A 1 94 ? -11.332 6.246 23.478 1.00 50.22 94 THR A CA 1
ATOM 771 C C . THR A 1 94 ? -10.737 6.760 24.791 1.00 50.22 94 THR A C 1
ATOM 773 O O . THR A 1 94 ? -10.401 7.936 24.890 1.00 50.22 94 THR A O 1
ATOM 776 N N . GLN A 1 95 ? -10.524 5.882 25.777 1.00 43.03 95 GLN A N 1
ATOM 777 C CA . GLN A 1 95 ? -9.904 6.244 27.057 1.00 43.03 95 GLN A CA 1
ATOM 778 C C . GLN A 1 95 ? -8.447 6.695 26.901 1.00 43.03 95 GLN A C 1
ATOM 780 O O . GLN A 1 95 ? -8.037 7.653 27.553 1.00 43.03 95 GLN A O 1
ATOM 785 N N . GLN A 1 96 ? -7.673 6.057 26.017 1.00 42.91 96 GLN A N 1
ATOM 786 C CA . GLN A 1 96 ? -6.305 6.484 25.713 1.00 42.91 96 GLN A CA 1
ATOM 787 C C . GLN A 1 96 ? -6.275 7.873 25.068 1.00 42.91 96 GLN A C 1
ATOM 789 O O . GLN A 1 96 ? -5.458 8.696 25.465 1.00 42.91 96 GLN A O 1
ATOM 794 N N . ALA A 1 97 ? -7.199 8.170 24.147 1.00 47.84 97 ALA A N 1
ATOM 795 C CA . ALA A 1 97 ? -7.304 9.492 23.531 1.00 47.84 97 ALA A CA 1
ATOM 796 C C . ALA A 1 97 ? -7.663 10.599 24.543 1.00 47.84 97 ALA A C 1
ATOM 798 O O . ALA A 1 97 ? -7.164 11.715 24.416 1.00 47.84 97 ALA A O 1
ATOM 799 N N . SER A 1 98 ? -8.482 10.292 25.558 1.00 43.62 98 SER A N 1
ATOM 800 C CA . SER A 1 98 ? -8.865 11.236 26.621 1.00 43.62 98 SER A CA 1
ATOM 801 C C . SER A 1 98 ? -7.797 11.454 27.698 1.00 43.62 98 SER A C 1
ATOM 803 O O . SER A 1 98 ? -7.845 12.475 28.368 1.00 43.62 98 SER A O 1
ATOM 805 N N . GLN A 1 99 ? -6.853 10.527 27.889 1.00 39.34 99 GLN A N 1
ATOM 806 C CA . GLN A 1 99 ? -5.760 10.674 28.868 1.00 39.34 99 GLN A CA 1
ATOM 807 C C . GLN A 1 99 ? -4.557 11.461 28.324 1.00 39.34 99 GLN A C 1
ATOM 809 O O . GLN A 1 99 ? -3.725 11.923 29.098 1.00 39.34 99 GLN A O 1
ATOM 814 N N . THR A 1 100 ? -4.451 11.599 27.001 1.00 40.91 100 THR A N 1
ATOM 815 C CA . THR A 1 100 ? -3.421 12.403 26.316 1.00 40.91 100 THR A CA 1
ATOM 816 C C . THR A 1 100 ? -3.873 13.822 25.944 1.00 40.91 100 THR A C 1
ATOM 818 O O . THR A 1 100 ? -3.144 14.506 25.225 1.00 40.91 100 THR A O 1
ATOM 821 N N . ALA A 1 101 ? -5.055 14.252 26.394 1.00 37.09 101 ALA A N 1
ATOM 822 C CA . ALA A 1 101 ? -5.561 15.622 26.266 1.00 37.09 101 ALA A CA 1
ATOM 823 C C . ALA A 1 101 ? -5.427 16.360 27.603 1.00 37.09 101 ALA A C 1
ATOM 825 O O . ALA A 1 101 ? -5.091 17.564 27.563 1.00 37.09 101 ALA A O 1
#

Foldseek 3Di:
DDDDDPDQDPVNVCVVCVVVPDDDDPDDVPPCVVCVVVVVVVVCCCVQQVVPDDDPDPVSSVVRSVCCVVPPVVVVVPDDPPPQDPVNVVVVVVVVVVVVD

InterPro domains:
  IPR001584 Integrase, catalytic core [PF13683] (24-86)
  IPR012337 Ribonuclease H-like superfamily [SSF53098] (13-90)

Secondary structure (DSSP, 8-state):
---------HHHHHHHHGGGT-------TT-HHHHHHHHHHHHHHIIIIITSS--SSHHHHHHHHHHHIIIIIHHHHTSPPSS--HHHHHHHHHHHHHH--

Radius of gyration: 18.57 Å; chains: 1; bounding box: 39×32×46 Å

Organism: NCBI:txid53366